Protein AF-A0A923TKZ8-F1 (afdb_monomer)

Structure (mmCIF, N/CA/C/O backbone):
data_AF-A0A923TKZ8-F1
#
_entry.id   AF-A0A923TKZ8-F1
#
loop_
_atom_site.group_PDB
_atom_site.id
_atom_site.type_symbol
_atom_site.label_atom_id
_atom_site.label_alt_id
_atom_site.label_comp_id
_atom_site.label_asym_id
_atom_site.label_entity_id
_atom_site.label_seq_id
_atom_site.pdbx_PDB_ins_code
_atom_site.Cartn_x
_atom_site.Cartn_y
_atom_site.Cartn_z
_atom_site.occupancy
_atom_site.B_iso_or_equiv
_atom_site.auth_seq_id
_atom_site.auth_comp_id
_atom_site.auth_asym_id
_atom_site.auth_atom_id
_atom_site.pdbx_PDB_model_num
ATOM 1 N N . ARG A 1 1 ? -21.158 -12.434 1.059 1.00 74.69 1 ARG A N 1
ATOM 2 C CA . ARG A 1 1 ? -20.493 -11.680 2.159 1.00 74.69 1 ARG A CA 1
ATOM 3 C C . ARG A 1 1 ? -19.095 -12.264 2.353 1.00 74.69 1 ARG A C 1
ATOM 5 O O . ARG A 1 1 ? -19.016 -13.477 2.420 1.00 74.69 1 ARG A O 1
ATOM 12 N N . VAL A 1 2 ? -18.034 -11.445 2.418 1.00 87.88 2 VAL A N 1
ATOM 13 C CA . VAL A 1 2 ? -16.631 -11.928 2.504 1.00 87.88 2 VAL A CA 1
ATOM 14 C C . VAL A 1 2 ? -16.183 -12.209 3.947 1.00 87.88 2 VAL A C 1
ATOM 16 O O . VAL A 1 2 ? -15.564 -13.226 4.214 1.00 87.88 2 VAL A O 1
ATOM 19 N N . THR A 1 3 ? -16.523 -11.334 4.898 1.00 91.00 3 THR A N 1
ATOM 20 C CA . THR A 1 3 ? -16.167 -11.474 6.324 1.00 91.00 3 THR A CA 1
ATOM 21 C C . THR A 1 3 ? -17.268 -10.903 7.216 1.00 91.00 3 THR A C 1
ATOM 23 O O . THR A 1 3 ? -18.113 -10.109 6.772 1.00 91.00 3 THR A O 1
ATOM 26 N N . SER A 1 4 ? -17.270 -11.298 8.489 1.00 91.50 4 SER A N 1
ATOM 27 C CA . SER A 1 4 ? -18.141 -10.717 9.506 1.00 91.50 4 SER A CA 1
ATOM 28 C C . SER A 1 4 ? -17.523 -9.527 10.235 1.00 91.50 4 SER A C 1
ATOM 30 O O . SER A 1 4 ? -18.276 -8.620 10.583 1.00 91.50 4 SER A O 1
ATOM 32 N N . LYS A 1 5 ? -16.194 -9.509 10.422 1.00 94.62 5 LYS A N 1
ATOM 33 C CA . LYS A 1 5 ? -15.518 -8.551 11.314 1.00 94.62 5 LYS A CA 1
ATOM 34 C C . LYS A 1 5 ? -14.130 -8.114 10.853 1.00 94.62 5 LYS A C 1
ATOM 36 O O . LYS A 1 5 ? -13.856 -6.923 10.889 1.00 94.62 5 LYS A O 1
ATOM 41 N N . HIS A 1 6 ? -13.256 -9.029 10.437 1.00 96.88 6 HIS A N 1
ATOM 42 C CA . HIS A 1 6 ? -11.855 -8.708 10.127 1.00 96.88 6 HIS A CA 1
ATOM 43 C C . HIS A 1 6 ? -11.570 -8.751 8.628 1.00 96.88 6 HIS A C 1
ATOM 45 O O . HIS A 1 6 ? -11.996 -9.678 7.941 1.00 96.88 6 HIS A O 1
ATOM 51 N N . LEU A 1 7 ? -10.818 -7.760 8.154 1.00 96.12 7 LEU A N 1
ATOM 52 C CA . LEU A 1 7 ? -10.292 -7.642 6.799 1.00 96.12 7 LEU A CA 1
ATOM 53 C C . LEU A 1 7 ? -8.764 -7.643 6.874 1.00 96.12 7 LEU A C 1
ATOM 55 O O . LEU A 1 7 ? -8.189 -6.834 7.601 1.00 96.12 7 LEU A O 1
ATOM 59 N N . LEU A 1 8 ? -8.119 -8.530 6.120 1.00 96.88 8 LEU A N 1
ATOM 60 C CA . LEU A 1 8 ? -6.681 -8.496 5.874 1.00 96.88 8 LEU A CA 1
ATOM 61 C C . LEU A 1 8 ? -6.485 -8.274 4.375 1.00 96.88 8 LEU A C 1
ATOM 63 O O . LEU A 1 8 ? -6.924 -9.093 3.572 1.00 96.88 8 LEU A O 1
ATOM 67 N N . LEU A 1 9 ? -5.902 -7.139 4.008 1.00 96.88 9 LEU A N 1
ATOM 68 C CA . LEU A 1 9 ? -5.790 -6.688 2.624 1.00 96.88 9 LEU A CA 1
ATOM 69 C C . LEU A 1 9 ? -4.331 -6.378 2.309 1.00 96.88 9 LEU A C 1
ATOM 71 O O . LEU A 1 9 ? -3.635 -5.814 3.151 1.00 96.88 9 LEU A O 1
ATOM 75 N N . SER A 1 10 ? -3.873 -6.702 1.104 1.00 97.12 10 SER A N 1
ATOM 76 C CA . SER A 1 10 ? -2.497 -6.436 0.687 1.00 97.12 10 SER A CA 1
ATOM 77 C C . SER A 1 10 ? -2.426 -5.927 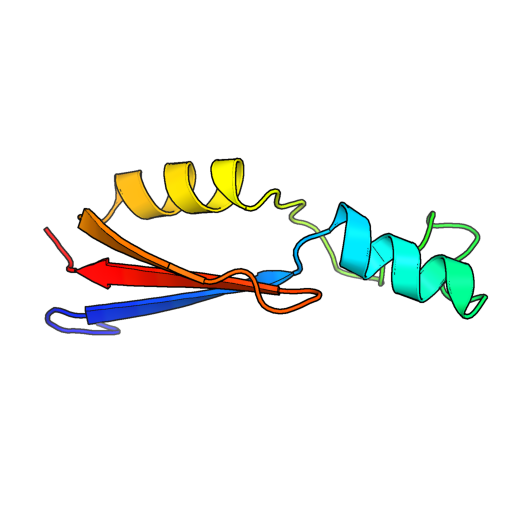-0.742 1.00 97.12 10 SER A C 1
ATOM 79 O O . SER A 1 10 ? -3.104 -6.458 -1.619 1.00 97.12 10 SER A O 1
ATOM 81 N N . VAL A 1 11 ? -1.564 -4.942 -0.975 1.00 97.19 11 VAL A N 1
ATOM 82 C CA . VAL A 1 11 ? -1.240 -4.419 -2.309 1.00 97.19 11 VAL A CA 1
ATOM 83 C C . VAL A 1 11 ? 0.271 -4.262 -2.455 1.00 97.19 11 VAL A C 1
ATOM 85 O O . VAL A 1 11 ? 0.959 -4.078 -1.442 1.00 97.19 11 VAL A O 1
ATOM 88 N N . PRO A 1 12 ? 0.816 -4.331 -3.681 1.00 96.44 12 PRO A N 1
ATOM 89 C CA . PRO A 1 12 ? 2.197 -3.946 -3.912 1.00 96.44 12 PRO A CA 1
ATOM 90 C C . PRO A 1 12 ? 2.421 -2.506 -3.444 1.00 96.44 12 PRO A C 1
ATOM 92 O O . PRO A 1 12 ? 1.601 -1.624 -3.677 1.00 96.44 12 PRO A O 1
ATOM 95 N N . HIS A 1 13 ? 3.544 -2.266 -2.779 1.00 94.62 13 HIS A N 1
ATOM 96 C CA . HIS A 1 13 ? 4.038 -0.926 -2.529 1.00 94.62 13 HIS A CA 1
ATOM 97 C C . HIS A 1 13 ? 4.861 -0.502 -3.742 1.00 94.62 13 HIS A C 1
ATOM 99 O O . HIS A 1 13 ? 6.025 -0.864 -3.914 1.00 94.62 13 HIS A O 1
ATOM 105 N N . GLU A 1 14 ? 4.221 0.220 -4.643 1.00 91.69 14 GLU A N 1
ATOM 106 C CA . GLU A 1 14 ? 4.689 0.307 -6.020 1.00 91.69 14 GLU A CA 1
ATOM 107 C C . GLU A 1 14 ? 5.989 0.994 -6.336 1.00 91.69 14 GLU A C 1
ATOM 109 O O . GLU A 1 14 ? 6.605 0.548 -7.311 1.00 91.69 14 GLU A O 1
ATOM 114 N N . PRO A 1 15 ? 6.441 2.009 -5.574 1.00 87.06 15 PRO A N 1
ATOM 115 C CA . PRO A 1 15 ? 7.789 2.502 -5.776 1.00 87.06 15 PRO A CA 1
ATOM 116 C C . PRO A 1 15 ? 8.789 1.335 -5.756 1.00 87.06 15 PRO A C 1
ATOM 118 O O . PRO A 1 15 ? 9.650 1.231 -6.626 1.00 87.06 15 PRO A O 1
ATOM 121 N N . PHE A 1 16 ? 8.595 0.374 -4.847 1.00 93.81 16 PHE A N 1
ATOM 122 C CA . PHE A 1 16 ? 9.443 -0.808 -4.723 1.00 93.81 16 PHE A CA 1
ATOM 123 C C . PHE A 1 16 ? 9.102 -1.919 -5.715 1.00 93.81 16 PHE A C 1
ATOM 125 O O . PHE A 1 16 ? 10.007 -2.547 -6.266 1.00 93.81 16 PHE A O 1
ATOM 132 N N . PHE A 1 17 ? 7.818 -2.177 -5.970 1.00 93.50 17 PHE A N 1
ATOM 133 C CA . PHE A 1 17 ? 7.415 -3.265 -6.864 1.00 93.50 17 PHE A CA 1
ATOM 134 C C . PHE A 1 17 ? 7.847 -3.012 -8.314 1.00 93.50 17 PHE A C 1
ATOM 136 O O . PHE A 1 17 ? 8.536 -3.836 -8.917 1.00 93.50 17 PHE A O 1
ATOM 143 N N . ARG A 1 18 ? 7.507 -1.839 -8.864 1.00 95.44 18 ARG A N 1
ATOM 144 C CA . ARG A 1 18 ? 7.907 -1.465 -10.228 1.00 95.44 18 ARG A CA 1
ATOM 145 C C . ARG A 1 18 ? 9.414 -1.237 -10.316 1.00 95.44 18 ARG A C 1
ATOM 147 O O . ARG A 1 18 ? 10.031 -1.674 -11.283 1.00 95.44 18 ARG A O 1
ATOM 154 N N . GLY A 1 19 ? 10.015 -0.657 -9.273 1.00 95.75 19 GLY A N 1
ATOM 155 C CA . GLY A 1 19 ? 11.468 -0.536 -9.147 1.00 95.75 19 GLY A CA 1
ATOM 156 C C . GLY A 1 19 ? 12.180 -1.890 -9.238 1.00 95.75 19 GLY A C 1
ATOM 157 O O . GLY A 1 19 ? 13.113 -2.033 -10.018 1.00 95.75 19 GLY A O 1
ATOM 158 N N . SER A 1 20 ? 11.691 -2.921 -8.542 1.00 95.75 20 SER A N 1
ATOM 159 C CA . SER A 1 20 ? 12.249 -4.285 -8.614 1.00 95.75 20 SER A CA 1
ATOM 160 C C . SER A 1 20 ? 12.186 -4.872 -10.023 1.00 95.75 20 SER A C 1
ATOM 162 O O . SER A 1 20 ? 13.111 -5.551 -10.468 1.00 95.75 20 SER A O 1
ATOM 164 N N . ASN A 1 21 ? 11.094 -4.614 -10.744 1.00 96.56 21 ASN A N 1
ATOM 165 C CA . ASN A 1 21 ? 10.964 -5.056 -12.128 1.00 96.56 21 ASN A CA 1
ATOM 166 C C . ASN A 1 21 ? 11.974 -4.350 -13.036 1.00 96.56 21 ASN A C 1
ATOM 168 O O . ASN A 1 21 ? 12.641 -5.021 -13.817 1.00 96.56 21 ASN A O 1
ATOM 172 N N . LEU A 1 22 ? 12.159 -3.039 -12.874 1.00 9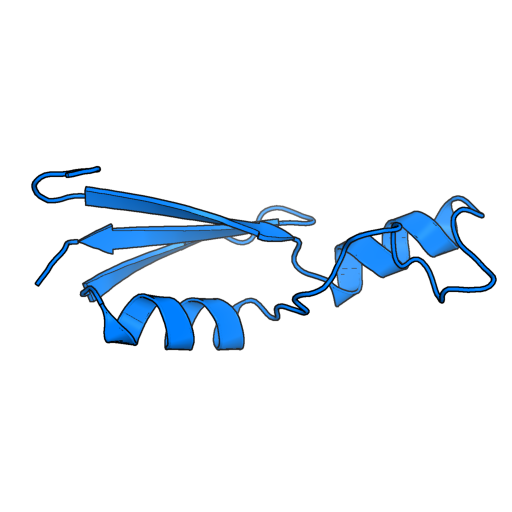6.94 22 LEU A N 1
ATOM 173 C CA . LEU A 1 22 ? 13.179 -2.289 -13.610 1.00 96.94 22 LEU A CA 1
ATOM 174 C C . LEU A 1 22 ? 14.596 -2.784 -13.307 1.00 96.94 22 LEU A C 1
ATOM 176 O O . LEU A 1 22 ? 15.359 -3.036 -14.236 1.00 96.94 22 LEU A O 1
ATOM 180 N N . LEU A 1 23 ? 14.924 -2.989 -12.027 1.00 96.38 23 LEU A N 1
ATOM 181 C CA . LEU A 1 23 ? 16.230 -3.496 -11.588 1.00 96.38 23 LEU A CA 1
ATOM 182 C C . LEU A 1 23 ? 16.552 -4.881 -12.166 1.00 96.38 23 LEU A C 1
ATOM 184 O O . LEU A 1 23 ? 17.716 -5.215 -12.352 1.00 96.38 23 LEU A O 1
ATOM 188 N N . THR A 1 24 ? 15.526 -5.676 -12.474 1.00 96.69 24 THR A N 1
ATOM 189 C CA . THR A 1 24 ? 15.663 -7.003 -13.097 1.00 96.69 24 THR A CA 1
ATOM 190 C C . THR A 1 24 ? 15.501 -6.977 -14.622 1.00 96.69 24 THR A C 1
ATOM 192 O O . THR A 1 24 ? 15.406 -8.032 -15.245 1.00 96.69 24 THR A O 1
ATOM 195 N N . GLY A 1 25 ? 15.461 -5.793 -15.245 1.00 96.00 25 GLY A N 1
ATOM 196 C CA . GLY A 1 25 ? 15.343 -5.633 -16.698 1.00 96.00 25 GLY A CA 1
ATOM 197 C C . GLY A 1 25 ? 13.960 -5.970 -17.268 1.00 96.00 25 GLY A C 1
ATOM 198 O O . GLY A 1 25 ? 13.814 -6.135 -18.479 1.00 96.00 25 GLY A O 1
ATOM 199 N N . ARG A 1 26 ? 12.930 -6.091 -16.423 1.00 95.94 26 ARG A N 1
ATOM 200 C CA . ARG A 1 26 ? 11.570 -6.473 -16.827 1.00 95.94 26 ARG A CA 1
ATOM 201 C C . ARG A 1 26 ? 10.687 -5.255 -17.067 1.00 95.94 26 ARG A C 1
ATOM 203 O O . ARG A 1 26 ? 10.760 -4.267 -16.340 1.00 95.94 26 ARG A O 1
ATOM 210 N N . TYR A 1 27 ? 9.795 -5.366 -18.054 1.00 95.25 27 TYR A N 1
ATOM 211 C CA . TYR A 1 27 ? 8.791 -4.345 -18.389 1.00 95.25 27 TYR A CA 1
ATOM 212 C C . TYR A 1 27 ? 9.390 -2.937 -18.573 1.00 95.25 27 TYR A C 1
ATOM 214 O O . TYR A 1 27 ? 8.807 -1.943 -18.148 1.00 95.25 27 TYR A O 1
ATOM 222 N N . LEU A 1 28 ? 10.582 -2.838 -19.177 1.00 94.12 28 LEU A N 1
ATOM 223 C CA . LEU A 1 28 ? 11.319 -1.571 -19.300 1.00 94.12 28 LEU A CA 1
ATOM 224 C C . LEU A 1 28 ? 10.527 -0.499 -20.059 1.00 94.12 28 LEU A C 1
ATOM 226 O O . LEU A 1 28 ? 10.493 0.653 -19.633 1.00 94.12 28 LEU A O 1
ATOM 230 N N . LYS A 1 29 ? 9.846 -0.893 -21.144 1.00 95.31 29 LYS A N 1
ATOM 231 C CA . LYS A 1 29 ? 8.993 0.004 -21.944 1.00 95.31 29 LYS A CA 1
ATOM 232 C C . LYS A 1 29 ? 7.812 0.559 -21.142 1.00 95.31 29 LYS A C 1
ATOM 234 O O . LYS A 1 29 ? 7.366 1.666 -21.413 1.00 95.31 29 LYS A O 1
ATOM 239 N N . ASP A 1 30 ? 7.380 -0.176 -20.121 1.00 95.50 30 ASP A N 1
ATOM 240 C CA . ASP A 1 30 ? 6.261 0.167 -19.243 1.00 95.50 30 ASP A CA 1
ATOM 241 C C . ASP A 1 30 ? 6.739 0.668 -17.870 1.00 95.50 30 ASP A C 1
ATOM 243 O O . ASP A 1 30 ? 5.985 0.682 -16.895 1.00 95.50 30 ASP A O 1
ATOM 247 N N . LEU A 1 31 ? 8.014 1.061 -17.754 1.00 94.81 31 LEU A N 1
ATOM 248 C CA . LEU A 1 31 ? 8.620 1.554 -16.516 1.00 94.81 31 LEU A CA 1
ATOM 249 C C . LEU A 1 31 ? 8.396 0.598 -15.325 1.00 94.81 31 LEU A C 1
ATOM 251 O O . LEU A 1 31 ? 7.924 1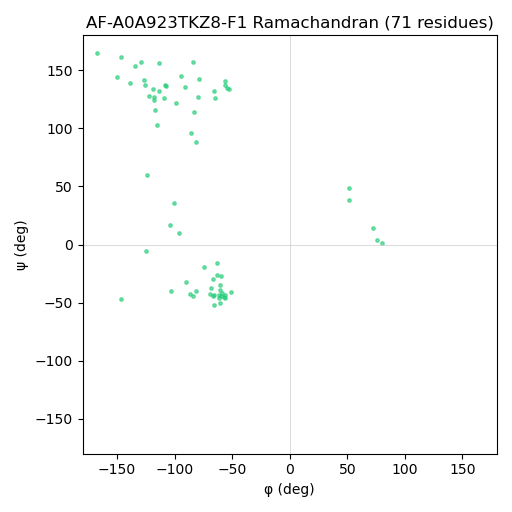.000 -14.254 1.00 94.81 31 LEU A O 1
ATOM 255 N N . GLY A 1 32 ? 8.664 -0.693 -15.546 1.00 95.38 32 GLY A N 1
ATOM 256 C CA . GLY A 1 32 ? 8.523 -1.759 -14.552 1.00 95.38 32 GLY A CA 1
ATOM 257 C C . GLY A 1 32 ? 7.080 -2.182 -14.277 1.00 95.38 32 GLY A C 1
ATOM 258 O O . GLY A 1 32 ? 6.852 -3.005 -13.385 1.00 95.38 32 GLY A O 1
ATOM 259 N N . ASN A 1 33 ? 6.102 -1.621 -14.997 1.00 96.00 33 ASN A N 1
ATOM 260 C CA . ASN A 1 33 ? 4.694 -1.941 -14.813 1.00 96.00 33 ASN A CA 1
ATOM 261 C C . ASN A 1 33 ? 4.328 -3.257 -15.507 1.00 96.00 33 ASN A C 1
ATOM 263 O O . ASN A 1 33 ? 4.579 -3.446 -16.691 1.00 96.00 33 ASN A O 1
ATOM 267 N N . THR A 1 34 ? 3.716 -4.177 -14.768 1.00 93.44 34 THR A N 1
ATOM 268 C CA . THR A 1 34 ? 3.270 -5.467 -15.309 1.00 93.44 34 THR A CA 1
ATOM 269 C C . THR A 1 34 ? 1.948 -5.290 -16.078 1.00 93.44 34 THR A C 1
ATOM 271 O O . THR A 1 34 ? 1.100 -4.518 -15.622 1.00 93.44 34 THR A O 1
ATOM 274 N N . PRO A 1 35 ? 1.720 -5.984 -17.213 1.00 93.81 35 PRO A N 1
ATOM 275 C CA . PRO A 1 35 ? 0.449 -5.922 -17.933 1.00 93.81 35 PRO A CA 1
ATOM 276 C C . PRO A 1 35 ? -0.748 -6.212 -17.020 1.00 93.81 35 PRO A C 1
ATOM 278 O O . PRO A 1 35 ? -0.718 -7.150 -16.226 1.00 93.81 35 PRO A O 1
ATOM 281 N N . GLY A 1 36 ? -1.798 -5.392 -17.115 1.00 91.12 36 GLY A N 1
ATOM 282 C CA . GLY A 1 36 ? -2.986 -5.501 -16.257 1.00 91.12 36 GLY A CA 1
ATOM 283 C C . GLY A 1 36 ? -2.834 -4.897 -14.854 1.00 91.12 36 GLY A C 1
ATOM 284 O O . GLY A 1 36 ? -3.786 -4.932 -14.075 1.00 91.12 36 GLY A O 1
ATOM 285 N N . HIS A 1 37 ? -1.684 -4.303 -14.518 1.00 92.88 37 HIS A N 1
ATOM 286 C CA . HIS A 1 37 ? -1.499 -3.583 -13.259 1.00 92.88 37 HIS A CA 1
ATOM 287 C C . HIS A 1 37 ? -2.078 -2.164 -13.362 1.00 92.88 37 HIS A C 1
ATOM 289 O O . HIS A 1 37 ? -1.400 -1.221 -13.777 1.00 92.88 37 HIS A O 1
ATOM 295 N N . LEU A 1 38 ? -3.372 -2.058 -13.043 1.00 92.75 38 LEU A N 1
ATOM 296 C CA . LEU A 1 38 ? -4.165 -0.834 -13.200 1.00 92.75 38 LEU A CA 1
ATOM 297 C C . LEU A 1 38 ? -4.033 0.133 -12.024 1.00 92.75 38 LEU A C 1
ATOM 299 O O . LEU A 1 38 ? -3.949 1.340 -12.221 1.00 92.75 38 LEU A O 1
ATOM 303 N N . ASN A 1 39 ? -4.085 -0.396 -10.803 1.00 94.62 39 ASN A N 1
ATOM 304 C CA . ASN A 1 39 ? -4.095 0.436 -9.609 1.00 94.62 39 ASN A CA 1
ATOM 305 C C . ASN A 1 39 ? -2.689 0.668 -9.134 1.00 94.62 39 ASN A C 1
ATOM 307 O O . ASN A 1 39 ? -1.943 -0.303 -9.042 1.00 94.62 39 ASN A O 1
ATOM 311 N N . HIS A 1 40 ? -2.420 1.928 -8.780 1.00 95.06 40 HIS A N 1
ATOM 312 C CA . HIS A 1 40 ? -1.127 2.337 -8.294 1.00 95.06 40 HIS A CA 1
ATOM 313 C C . HIS A 1 40 ? -1.098 2.819 -6.829 1.00 95.06 40 HIS A C 1
ATOM 315 O O . HIS A 1 40 ? -1.553 3.925 -6.534 1.00 95.06 40 HIS A O 1
ATOM 321 N N . TRP A 1 41 ? -0.614 1.990 -5.889 1.00 96.81 41 TRP A N 1
ATOM 322 C CA . TRP A 1 41 ? -0.733 2.231 -4.441 1.00 96.81 41 TRP A CA 1
ATOM 323 C C . TRP A 1 41 ? 0.572 2.592 -3.710 1.00 96.81 41 TRP A C 1
ATOM 325 O O . TRP A 1 41 ? 1.544 1.834 -3.643 1.00 96.81 41 TRP A O 1
ATOM 335 N N . THR A 1 42 ? 0.522 3.724 -3.001 1.00 95.38 42 THR A N 1
ATOM 336 C CA . THR A 1 42 ? 1.388 3.989 -1.841 1.00 95.38 42 THR A CA 1
ATOM 337 C C . THR A 1 42 ? 0.783 3.374 -0.579 1.00 95.38 42 THR A C 1
ATOM 339 O O . THR A 1 42 ? -0.437 3.208 -0.486 1.00 95.38 42 THR A O 1
ATOM 342 N N . ALA A 1 43 ? 1.610 3.101 0.437 1.00 95.31 43 ALA A N 1
ATOM 343 C CA . ALA A 1 43 ? 1.114 2.570 1.710 1.00 95.31 43 ALA A CA 1
ATOM 344 C C . ALA A 1 43 ? 0.040 3.476 2.350 1.00 95.31 43 ALA A C 1
ATOM 346 O O . ALA A 1 43 ? -1.009 3.001 2.788 1.00 95.31 43 ALA A O 1
ATOM 347 N N . ALA A 1 44 ? 0.269 4.795 2.338 1.00 96.06 44 ALA A N 1
ATOM 348 C CA . ALA A 1 44 ? -0.657 5.784 2.887 1.00 96.06 44 ALA A CA 1
ATOM 349 C C . ALA A 1 44 ? -1.950 5.910 2.064 1.00 96.06 44 ALA A C 1
ATOM 351 O O . ALA A 1 44 ? -3.041 5.976 2.633 1.00 96.06 44 ALA A O 1
ATOM 352 N N . GLY A 1 45 ? -1.847 5.912 0.729 1.00 97.00 45 GLY A N 1
ATOM 353 C CA . GLY A 1 45 ? -3.011 5.960 -0.158 1.00 97.00 45 GLY A CA 1
ATOM 354 C C . GLY A 1 45 ? -3.912 4.742 0.029 1.00 97.00 45 GLY A C 1
ATOM 355 O O . GLY A 1 45 ? -5.127 4.884 0.175 1.00 97.00 45 GLY A O 1
ATOM 356 N N . PHE A 1 46 ? -3.310 3.556 0.132 1.00 97.44 46 PHE A N 1
ATOM 357 C CA . PHE A 1 46 ? -4.051 2.325 0.375 1.00 97.44 46 PHE A CA 1
ATOM 358 C C . PHE A 1 46 ? -4.706 2.305 1.761 1.00 97.44 46 PHE A C 1
ATOM 360 O O . PHE A 1 46 ? -5.888 1.988 1.883 1.00 97.44 46 PHE A O 1
ATOM 367 N N . GLN A 1 47 ? -3.985 2.722 2.807 1.00 97.75 47 GLN A N 1
ATOM 368 C CA . GLN A 1 47 ? -4.554 2.860 4.149 1.00 97.75 47 GLN A CA 1
ATOM 369 C C . GLN A 1 47 ? -5.764 3.803 4.156 1.00 97.75 47 GLN A C 1
ATOM 371 O O . GLN A 1 47 ? -6.795 3.472 4.747 1.00 97.75 47 GLN A O 1
ATOM 376 N N . ARG A 1 48 ? -5.665 4.962 3.491 1.00 98.00 48 ARG A N 1
ATOM 377 C CA . ARG A 1 48 ? -6.768 5.925 3.386 1.00 98.00 48 ARG A CA 1
ATOM 378 C C . ARG A 1 48 ? -7.985 5.303 2.704 1.00 98.00 48 ARG A C 1
ATOM 380 O O . ARG A 1 48 ? -9.089 5.470 3.208 1.00 98.00 48 ARG A O 1
ATOM 387 N N . PHE A 1 49 ? -7.781 4.563 1.616 1.00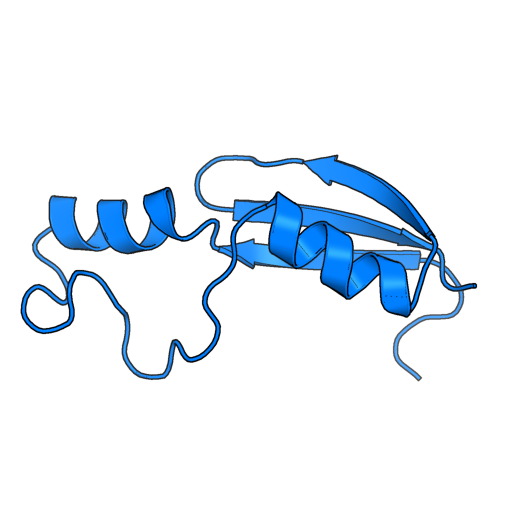 97.56 49 PHE A N 1
ATOM 388 C CA . PHE A 1 49 ? -8.851 3.858 0.910 1.00 97.56 49 PHE A CA 1
ATOM 389 C C . PHE A 1 49 ? -9.551 2.824 1.806 1.00 97.56 49 PHE A C 1
ATOM 391 O O . PHE A 1 49 ? -10.769 2.858 1.964 1.00 97.56 49 PHE A O 1
ATOM 398 N N . VAL A 1 50 ? -8.788 1.955 2.481 1.00 97.00 50 VAL A N 1
ATOM 399 C CA . VAL A 1 50 ? -9.355 0.946 3.397 1.00 97.00 50 VAL A CA 1
ATOM 400 C C . VAL A 1 50 ? -10.125 1.597 4.552 1.00 97.00 50 VAL A C 1
ATOM 402 O O . VAL A 1 50 ? -11.161 1.083 4.977 1.00 97.00 50 VAL A O 1
ATOM 405 N N . SER A 1 51 ? -9.663 2.757 5.023 1.00 97.00 51 SER A N 1
ATOM 406 C CA . SER A 1 51 ? -10.315 3.510 6.102 1.00 97.00 51 SER A CA 1
ATOM 407 C C . SER A 1 51 ? -11.730 3.992 5.749 1.00 97.00 51 SER A C 1
ATOM 409 O O . SER A 1 51 ? -12.490 4.334 6.649 1.00 97.00 51 SER A O 1
ATOM 411 N N . GLN A 1 52 ? -12.117 4.003 4.466 1.00 96.50 52 GLN A N 1
ATOM 412 C CA . GLN A 1 52 ? -13.468 4.388 4.032 1.00 96.50 52 GLN A CA 1
ATOM 413 C C . GLN A 1 52 ? -14.527 3.313 4.330 1.00 96.50 52 GLN A C 1
ATOM 415 O O . GLN A 1 52 ? -15.716 3.616 4.343 1.00 96.50 52 GLN A O 1
ATOM 420 N N . VAL A 1 53 ? -14.116 2.059 4.552 1.00 93.88 53 VAL A N 1
ATOM 421 C CA . VAL A 1 53 ? -15.020 0.899 4.704 1.00 93.88 53 VAL A CA 1
ATOM 422 C C . VAL A 1 53 ? -14.812 0.124 6.011 1.00 93.88 53 VAL A C 1
ATOM 424 O O . VAL A 1 53 ? -15.557 -0.811 6.312 1.00 93.88 53 VAL A O 1
ATOM 427 N N . GLY A 1 54 ? -13.798 0.488 6.797 1.00 94.8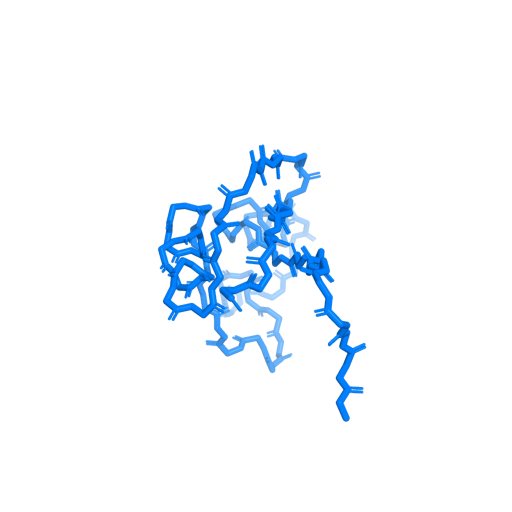1 54 GLY A N 1
ATOM 428 C CA . GLY A 1 54 ? -13.466 -0.163 8.058 1.00 94.81 54 GLY A CA 1
ATOM 429 C C . GLY A 1 54 ? -12.466 0.639 8.886 1.00 94.81 54 GLY A C 1
ATOM 430 O O . GLY A 1 54 ? -11.790 1.536 8.395 1.00 94.81 54 GLY A O 1
ATOM 431 N N . THR A 1 55 ? -12.335 0.290 10.161 1.00 97.69 55 THR A N 1
ATOM 432 C CA . THR A 1 55 ? -11.320 0.857 11.050 1.00 97.69 55 THR A CA 1
ATOM 433 C C . THR A 1 55 ? -9.995 0.131 10.857 1.00 97.69 55 THR A C 1
ATOM 435 O O . THR A 1 55 ? -9.877 -1.050 11.198 1.00 97.69 55 THR A O 1
ATOM 438 N N . VAL A 1 56 ? -8.979 0.828 10.350 1.00 97.94 56 VAL A N 1
ATOM 439 C CA . VAL A 1 56 ? -7.613 0.294 10.261 1.00 97.94 56 VAL A CA 1
ATOM 440 C C . VAL A 1 56 ? -7.060 0.063 11.668 1.00 97.94 56 VAL A C 1
ATOM 442 O O . VAL A 1 56 ? -7.068 0.959 12.507 1.00 97.94 56 VAL A O 1
ATOM 445 N N . ARG A 1 57 ? -6.590 -1.158 11.931 1.00 98.25 57 ARG A N 1
ATOM 446 C CA . ARG A 1 57 ? -6.007 -1.568 13.218 1.00 98.25 57 ARG A CA 1
ATOM 447 C C . ARG A 1 57 ? -4.491 -1.636 13.165 1.00 98.25 57 ARG A C 1
ATOM 449 O O . ARG A 1 57 ? -3.834 -1.240 14.120 1.00 98.25 57 ARG A O 1
ATOM 456 N N . LYS A 1 58 ? -3.937 -2.141 12.063 1.00 98.31 58 LYS A N 1
ATOM 457 C CA . LYS A 1 58 ? -2.490 -2.236 11.864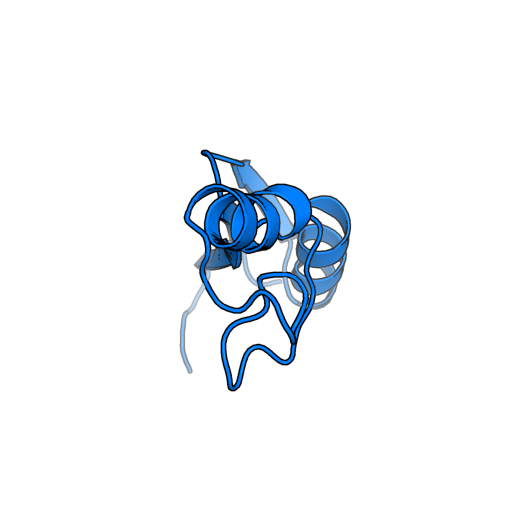 1.00 98.31 58 LYS A CA 1
ATOM 458 C C 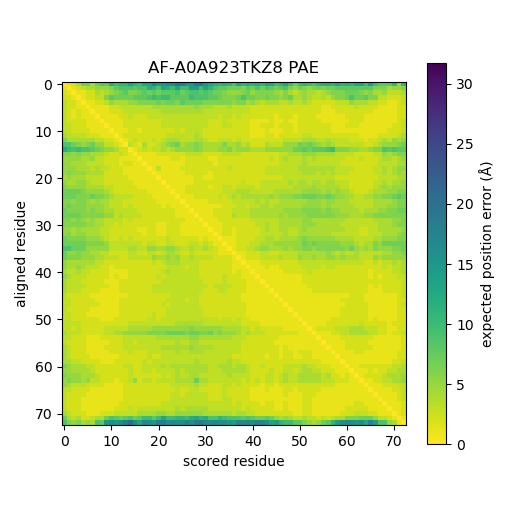. LYS A 1 58 ? -2.151 -2.135 10.386 1.00 98.31 58 LYS A C 1
ATOM 460 O O . LYS A 1 58 ? -2.866 -2.679 9.547 1.00 98.31 58 LYS A O 1
ATOM 465 N N . VAL A 1 59 ? -1.026 -1.491 10.101 1.00 98.06 59 VAL A N 1
ATOM 466 C CA . VAL A 1 59 ? -0.383 -1.507 8.788 1.00 98.06 59 VAL A CA 1
ATOM 467 C C . VAL A 1 59 ? 0.999 -2.125 8.956 1.00 98.06 59 VAL A C 1
ATOM 469 O O . VAL A 1 59 ? 1.713 -1.808 9.906 1.00 98.06 59 VAL A O 1
ATOM 472 N N . ALA A 1 60 ? 1.354 -3.041 8.066 1.00 97.62 60 ALA A N 1
ATOM 473 C CA . ALA A 1 60 ? 2.692 -3.594 7.946 1.00 97.62 60 ALA A CA 1
ATOM 474 C C . ALA A 1 60 ? 3.158 -3.411 6.503 1.00 97.62 60 ALA A C 1
ATOM 476 O O . ALA A 1 60 ? 2.391 -3.671 5.582 1.00 97.62 60 ALA A O 1
ATOM 477 N N . SER A 1 61 ? 4.409 -3.007 6.305 1.00 95.56 61 SER A N 1
ATOM 478 C CA . SER A 1 61 ? 4.949 -2.753 4.964 1.00 95.56 61 SER A CA 1
ATOM 479 C C . SER A 1 61 ? 6.206 -3.587 4.694 1.00 95.56 61 SER A C 1
ATOM 481 O O . SER A 1 61 ? 7.282 -3.014 4.513 1.00 95.56 61 SER A O 1
ATOM 483 N N . PRO A 1 62 ? 6.122 -4.934 4.738 1.00 95.44 62 PRO A N 1
ATOM 484 C CA . PRO A 1 62 ? 7.257 -5.775 4.377 1.00 95.44 62 PRO A CA 1
ATOM 485 C C . PRO A 1 62 ? 7.562 -5.586 2.894 1.00 95.44 62 PRO A C 1
ATOM 487 O O . PRO A 1 62 ? 6.655 -5.657 2.074 1.00 95.44 62 PRO A O 1
ATOM 490 N N . TYR A 1 63 ? 8.820 -5.366 2.525 1.00 94.19 63 TYR A N 1
ATOM 491 C CA . TYR A 1 63 ? 9.193 -5.174 1.123 1.00 94.19 63 TYR A CA 1
ATOM 492 C C . TYR A 1 63 ? 8.717 -6.344 0.227 1.00 94.19 63 TYR A C 1
ATOM 494 O O . TYR A 1 63 ? 8.946 -7.497 0.601 1.00 94.19 63 TYR A O 1
ATOM 502 N N . PRO A 1 64 ? 8.121 -6.109 -0.964 1.00 94.44 64 PRO A N 1
ATOM 503 C CA . PRO A 1 64 ? 7.679 -4.840 -1.562 1.00 94.44 64 PRO A CA 1
ATOM 504 C C . PRO A 1 64 ? 6.159 -4.602 -1.415 1.00 94.44 64 PRO A C 1
ATOM 506 O O . PRO A 1 64 ? 5.525 -4.097 -2.334 1.00 94.44 64 PRO A O 1
ATOM 509 N N . TRP A 1 65 ? 5.545 -5.005 -0.308 1.00 96.94 65 TRP A N 1
ATOM 510 C CA . TRP A 1 65 ? 4.099 -5.007 -0.073 1.00 96.94 65 TRP A CA 1
ATOM 511 C C . TRP A 1 65 ? 3.675 -4.018 1.016 1.00 96.94 65 TRP A C 1
ATOM 513 O O . TRP A 1 65 ? 4.433 -3.678 1.921 1.00 96.94 65 TRP A O 1
ATOM 523 N N . THR A 1 66 ? 2.415 -3.597 0.955 1.00 97.75 66 THR A N 1
ATOM 524 C CA . THR A 1 66 ? 1.682 -3.017 2.085 1.00 97.75 66 THR A CA 1
ATOM 525 C C . THR A 1 66 ? 0.563 -3.969 2.469 1.00 97.75 66 THR A C 1
ATOM 527 O O . THR A 1 66 ? -0.191 -4.419 1.611 1.00 97.75 66 THR A O 1
ATOM 530 N N . ILE A 1 67 ? 0.436 -4.252 3.760 1.00 98.12 67 ILE A N 1
ATOM 531 C CA . ILE A 1 67 ? -0.580 -5.115 4.349 1.00 98.12 67 ILE A CA 1
ATOM 532 C C . ILE A 1 67 ? -1.350 -4.300 5.385 1.00 98.12 67 ILE A C 1
ATOM 534 O O . ILE A 1 67 ? -0.762 -3.706 6.288 1.00 98.12 67 ILE A O 1
ATOM 538 N N . VAL A 1 68 ? -2.673 -4.290 5.273 1.00 98.44 68 VAL A N 1
ATOM 539 C CA . VAL A 1 68 ? -3.585 -3.595 6.179 1.00 98.44 68 VAL A CA 1
ATOM 540 C C . VAL A 1 68 ? -4.488 -4.616 6.849 1.00 98.44 68 VAL A C 1
ATOM 542 O O . VAL A 1 68 ? -5.209 -5.362 6.187 1.00 98.44 68 VAL A O 1
ATOM 545 N N . TRP A 1 69 ? -4.486 -4.611 8.177 1.00 98.38 69 TRP A N 1
ATOM 546 C CA . TRP A 1 69 ? -5.512 -5.260 8.977 1.00 98.38 69 TRP A CA 1
ATOM 547 C C . TRP A 1 69 ? -6.528 -4.215 9.432 1.00 98.38 69 TRP A C 1
ATOM 549 O O . TRP A 1 69 ? -6.173 -3.244 10.105 1.00 98.38 69 TRP A O 1
ATOM 559 N N . ALA A 1 70 ? -7.793 -4.424 9.081 1.00 97.88 70 ALA A N 1
ATOM 560 C CA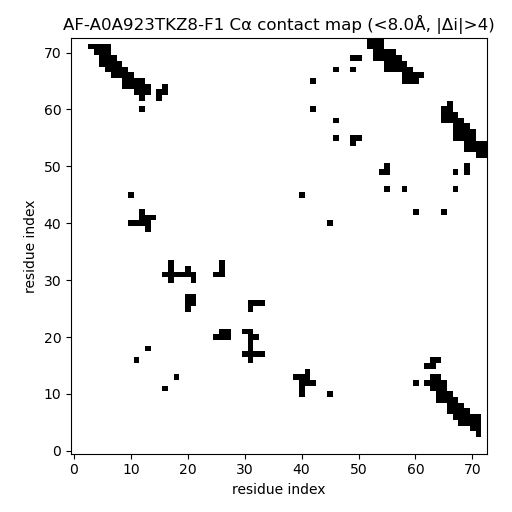 . ALA A 1 70 ? -8.905 -3.567 9.460 1.00 97.88 70 ALA A CA 1
ATOM 561 C C . ALA A 1 70 ? -10.054 -4.377 10.070 1.00 97.88 70 ALA A C 1
ATOM 563 O O . ALA A 1 70 ? -10.204 -5.579 9.838 1.00 97.88 70 ALA A O 1
ATOM 564 N N . THR A 1 71 ? -10.889 -3.706 10.856 1.00 97.56 71 THR A N 1
ATOM 565 C CA . THR A 1 71 ? -12.179 -4.238 11.298 1.00 97.56 71 THR A CA 1
ATOM 566 C C . THR A 1 71 ? -13.299 -3.526 10.568 1.00 97.56 71 THR A C 1
ATOM 568 O O . THR A 1 71 ? -13.258 -2.303 10.454 1.00 97.56 71 THR A O 1
ATOM 571 N N . LYS A 1 72 ? -14.301 -4.269 10.104 1.00 89.38 72 LYS A N 1
ATOM 572 C CA . LYS A 1 72 ? -15.531 -3.687 9.568 1.00 89.38 72 LYS A CA 1
ATOM 573 C C . LYS A 1 72 ? -16.162 -2.773 10.630 1.00 89.38 72 LYS A C 1
ATOM 575 O O . LYS A 1 72 ? -16.095 -3.113 11.814 1.00 89.38 72 LYS A O 1
ATOM 580 N N . LEU A 1 73 ? -16.696 -1.632 10.188 1.00 76.62 73 LEU A N 1
ATOM 581 C CA . LEU A 1 73 ? -17.556 -0.775 11.009 1.00 76.62 73 LEU A CA 1
ATOM 582 C C . LEU A 1 73 ? -18.754 -1.569 11.547 1.00 76.62 73 LEU A C 1
ATOM 584 O O . LEU A 1 73 ? -19.263 -2.442 10.795 1.00 76.62 73 LEU A O 1
#

pLDDT: mean 94.97, std 4.0, range [74.69, 98.44]

Sequence (73 aa):
RVTSKHLLLSVPHEPFFRGSNLLTGRYLKDLGNTPGHLNHWTAAGFQRFVSQVGTVRKVASPYPWTIVWATKL

Solvent-accessible surface area (backbone atoms only — not comparable to full-atom values): 4250 Å² total; per-residue (Å²): 136,95,65,92,47,69,44,81,48,73,48,58,24,36,78,49,42,23,46,53,27,42,78,69,71,34,44,59,95,53,68,15,46,58,91,90,69,80,80,86,37,49,60,66,59,47,52,57,59,52,47,77,69,20,49,74,76,48,76,48,67,60,90,48,33,27,36,40,36,28,31,53,116

Mean predicted aligned error: 3.08 Å

Foldseek 3Di:
DPDDWKDKDKDFQPVQQLVVCVVVVHPVVVSSDDPPNDDHDHLVRVVVVVVVFFAWDDWDCDPGMIITMTTGD

Secondary structure (DSSP, 8-state):
---SSEEEEEEE-HHHHHHHHHHTT-SGGGTTPPTT------HHHHHHHHTTTEEEEEEE--TTEEEEEEEE-

Radius of gyration: 14.14 Å; Cα contacts (8 Å, |Δi|>4): 115; chains: 1; bounding box: 37×18×35 Å

Nearest PDB structures (foldseek):
  1x19-assembly1_A  TM=5.205E-01  e=1.711E-01  Chlorobaculum tepidum TLS
  7m0q-assembly1_B  TM=5.752E-01  e=8.708E-01  synthetic construct
  3fzg-assembly1_A  TM=6.090E-01  e=1.466E+00 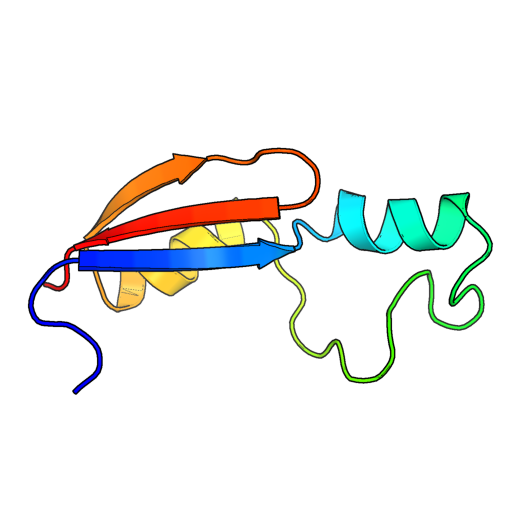 Escherichia coli
  8ipk-assembly1_A  TM=3.993E-01  e=6.137E+00  Homo sapiens